Protein AF-A0A556MXA8-F1 (afdb_monomer)

Solvent-accessible surface area (backbone atoms only — not comparable to full-atom values): 4866 Å² total; per-residue (Å²): 135,65,68,66,59,54,54,50,54,57,52,62,70,64,71,60,102,57,70,85,52,53,72,72,51,40,53,50,50,43,31,52,69,75,65,47,50,65,62,56,41,14,62,76,66,76,47,49,52,65,56,66,68,68,50,60,58,45,67,62,68,73,38,95,42,72,69,52,50,48,51,52,35,60,74,68,53,65,74,114

InterPro domains:
  IPR000792 Transcription regulator LuxR, C-terminal [PF00196] (20-72)
  IPR000792 Transcription regulator LuxR, C-terminal [PR00038] (21-35)
  IPR000792 Transcription regulator LuxR, C-terminal [PR00038] (35-51)
  IPR000792 Transcription regulator LuxR, C-terminal [PS50043] (14-77)
  IPR000792 Transcription regulator LuxR, C-terminal [SM00421] (18-73)
  IPR000792 Transcription regulator LuxR, C-terminal [cd06170] (21-73)
  IPR016032 Signal transduction response regulator, C-terminal effector [SSF46894] (6-79)
  IPR036388 Winged helix-like DNA-binding domain superfamily [G3DSA:1.10.10.10] (1-78)

Secondary structure (DSSP, 8-state):
--HHHHHHHHHHHT--SS-SS-HHHHHHHHHHHTT--HHHHHHHTT--HHHHHHSTHHHHTT-SSHHHHHHHHHHTTTT-

Nearest PDB structures (foldseek):
  6jqs-assembly1_A  TM=9.244E-01  e=1.651E-03  Paenisporosarcina sp. TG-14
  4zms-assembly1_B  TM=7.641E-01  e=9.847E-04  Streptococcus pneumoniae R6
  7r3e-assembly1_B  TM=7.386E-01  e=6.551E-03  Pseudomonas aeruginosa PAO1
  5xt2-assembly5_E  TM=8.370E-01  e=2.066E-02  Bradyrhizobium japonicum
  6ide-assembly1_A  TM=7.071E-01  e=1.464E-02  Vibrio cholerae

Foldseek 3Di:
DDPVVVVVVVVVVVPDLAQLDDPLLLLLLLCVLVVHDLVRSCVVSVHDSVVSVPPCLCVSVVHDDNVVSNVVCVVSVSND

pLDDT: mean 80.88, std 9.42, range [51.41, 91.25]

Structure (mmCIF, N/CA/C/O backbone):
data_AF-A0A556MXA8-F1
#
_entry.id   AF-A0A556MXA8-F1
#
loop_
_atom_site.group_PDB
_atom_site.id
_atom_site.type_symbol
_atom_site.label_atom_id
_atom_site.label_alt_id
_atom_site.label_comp_id
_atom_site.label_asym_id
_atom_site.label_entity_id
_atom_site.label_seq_id
_atom_site.pdbx_PDB_ins_code
_atom_site.Cartn_x
_atom_site.Cartn_y
_atom_site.Cartn_z
_atom_site.occupancy
_atom_site.B_iso_or_equiv
_atom_site.auth_seq_id
_atom_site.auth_comp_id
_atom_site.auth_asym_id
_atom_site.auth_atom_id
_atom_site.pdbx_PDB_model_num
ATOM 1 N N . MET A 1 1 ? 39.034 2.238 -19.124 1.00 56.28 1 MET A N 1
ATOM 2 C CA . MET A 1 1 ? 37.965 2.338 -18.102 1.00 56.28 1 MET A CA 1
ATOM 3 C C . MET A 1 1 ? 37.698 0.943 -17.551 1.00 56.28 1 MET A C 1
ATOM 5 O O . MET A 1 1 ? 37.495 0.033 -18.344 1.00 56.28 1 MET A O 1
ATOM 9 N N . SER A 1 2 ? 37.810 0.725 -16.238 1.00 74.62 2 SER A N 1
ATOM 10 C CA . SER A 1 2 ? 37.803 -0.625 -15.655 1.00 74.62 2 SER A CA 1
ATOM 11 C C . SER A 1 2 ? 36.380 -1.183 -15.494 1.00 74.62 2 SER A C 1
ATOM 13 O O . SER A 1 2 ? 35.552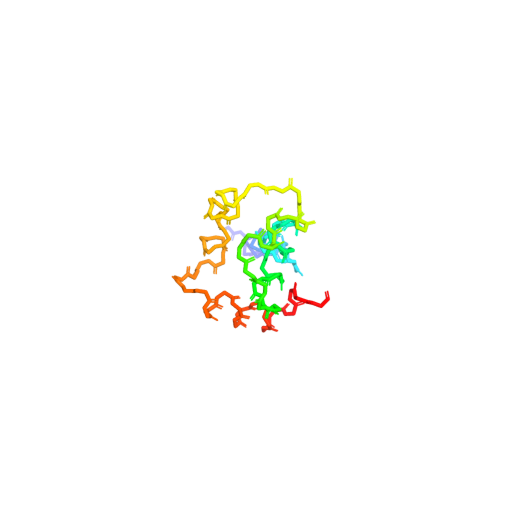 -0.664 -14.747 1.00 74.62 2 SER A O 1
ATOM 15 N N . LEU A 1 3 ? 36.107 -2.303 -16.169 1.00 79.44 3 LEU A N 1
ATOM 16 C CA . LEU A 1 3 ? 34.827 -3.024 -16.116 1.00 79.44 3 LEU A CA 1
ATOM 17 C C . LEU A 1 3 ? 34.446 -3.456 -14.686 1.00 79.44 3 LEU A C 1
ATOM 19 O O . LEU A 1 3 ? 33.269 -3.596 -14.358 1.00 79.44 3 LEU A O 1
ATOM 23 N N . GLN A 1 4 ? 35.442 -3.671 -13.824 1.00 78.00 4 GLN A N 1
ATOM 24 C CA . GLN A 1 4 ? 35.231 -4.115 -12.448 1.00 78.00 4 GLN A CA 1
ATOM 25 C C . GLN A 1 4 ? 34.606 -3.036 -11.561 1.00 78.00 4 GLN A C 1
ATOM 27 O O . GLN A 1 4 ? 33.718 -3.352 -10.772 1.00 78.00 4 GLN A O 1
ATOM 32 N N . ILE A 1 5 ? 34.985 -1.768 -11.745 1.00 80.06 5 ILE A N 1
ATOM 33 C CA . ILE A 1 5 ? 34.371 -0.652 -11.014 1.00 80.06 5 ILE A CA 1
ATOM 34 C C . ILE A 1 5 ? 32.930 -0.453 -11.493 1.00 80.06 5 ILE A C 1
ATOM 36 O O . ILE A 1 5 ? 32.027 -0.321 -10.672 1.00 80.06 5 ILE A O 1
ATOM 40 N N . ALA A 1 6 ? 32.687 -0.545 -12.806 1.00 80.50 6 ALA A N 1
ATOM 41 C CA . ALA A 1 6 ? 31.338 -0.457 -13.366 1.00 80.50 6 ALA A CA 1
ATOM 42 C C . ALA A 1 6 ? 30.397 -1.533 -12.787 1.00 80.50 6 ALA A C 1
ATOM 44 O O . ALA A 1 6 ? 29.294 -1.225 -12.342 1.00 80.50 6 ALA A O 1
ATOM 45 N N . LYS A 1 7 ? 30.853 -2.791 -12.708 1.00 76.25 7 LYS A N 1
ATOM 46 C CA . LYS A 1 7 ? 30.082 -3.892 -12.101 1.00 76.25 7 LYS A CA 1
ATOM 47 C C . LYS A 1 7 ? 29.859 -3.706 -10.599 1.00 76.25 7 LYS A C 1
ATOM 49 O O . LYS A 1 7 ? 28.785 -4.042 -10.102 1.00 76.25 7 LYS A O 1
ATOM 54 N N . MET A 1 8 ? 30.854 -3.184 -9.881 1.00 78.81 8 MET A N 1
ATOM 55 C CA . MET A 1 8 ? 30.757 -2.928 -8.443 1.00 78.81 8 MET A CA 1
ATOM 56 C C . MET A 1 8 ? 29.713 -1.849 -8.144 1.00 78.81 8 MET A C 1
ATOM 58 O O . MET A 1 8 ? 28.849 -2.064 -7.305 1.00 78.81 8 MET A O 1
ATOM 62 N N . VAL A 1 9 ? 29.723 -0.747 -8.895 1.00 76.62 9 VAL A N 1
ATOM 63 C CA . VAL A 1 9 ? 28.764 0.359 -8.757 1.00 76.62 9 VAL A CA 1
ATOM 64 C C . VAL A 1 9 ? 27.330 -0.091 -9.068 1.00 76.62 9 VAL A C 1
ATOM 66 O O . VAL A 1 9 ? 26.426 0.175 -8.279 1.00 76.62 9 VAL A O 1
ATOM 69 N N . VAL A 1 10 ? 27.115 -0.854 -10.147 1.00 77.50 10 VAL A N 1
ATOM 70 C CA . VAL A 1 10 ? 25.791 -1.420 -10.485 1.00 77.50 10 VAL A CA 1
ATOM 71 C C . VAL A 1 10 ? 25.278 -2.355 -9.382 1.00 77.50 10 VAL A C 1
ATOM 73 O O . VAL A 1 10 ? 24.108 -2.290 -9.009 1.00 77.50 10 VAL A O 1
ATOM 76 N N . ARG A 1 11 ? 26.155 -3.184 -8.797 1.00 69.38 11 ARG A N 1
ATOM 77 C CA . ARG A 1 11 ? 25.796 -4.036 -7.653 1.00 69.38 11 ARG A CA 1
ATOM 78 C C . ARG A 1 11 ? 25.488 -3.238 -6.384 1.00 69.38 11 ARG A C 1
ATOM 80 O O . ARG A 1 11 ? 24.598 -3.631 -5.632 1.00 69.38 11 ARG A O 1
ATOM 87 N N . SER A 1 12 ? 26.165 -2.120 -6.146 1.00 66.62 12 SER A N 1
ATOM 88 C CA . SER A 1 12 ? 25.882 -1.242 -5.004 1.00 66.62 12 SER A CA 1
ATOM 89 C C . SER A 1 12 ? 24.485 -0.621 -5.083 1.00 66.62 12 SER A C 1
ATOM 91 O O . SER A 1 12 ? 23.823 -0.507 -4.055 1.00 66.62 12 SER A O 1
ATOM 93 N N . PHE A 1 13 ? 24.002 -0.301 -6.290 1.00 65.38 13 PHE A N 1
ATOM 94 C CA . PHE A 1 13 ? 22.619 0.143 -6.509 1.00 65.38 13 PHE A CA 1
ATOM 95 C C . PHE A 1 13 ? 21.590 -0.986 -6.380 1.00 65.38 13 PHE A C 1
ATOM 97 O O . PHE A 1 13 ? 20.434 -0.720 -6.071 1.00 65.38 13 PHE A O 1
ATOM 104 N N . SER A 1 14 ? 21.995 -2.251 -6.540 1.00 58.31 14 SER A N 1
ATOM 105 C CA . SER A 1 14 ? 21.111 -3.407 -6.315 1.00 58.31 14 SER A CA 1
ATOM 106 C C . SER A 1 14 ? 20.879 -3.753 -4.832 1.00 58.31 14 SER A C 1
ATOM 108 O O . SER A 1 14 ? 20.262 -4.771 -4.519 1.00 58.31 14 SER A O 1
ATOM 110 N N . ARG A 1 15 ? 21.327 -2.909 -3.889 1.00 54.56 15 ARG A N 1
ATOM 111 C CA . ARG A 1 15 ? 20.942 -3.022 -2.476 1.00 54.56 15 ARG A CA 1
ATOM 112 C C . ARG A 1 15 ? 19.521 -2.516 -2.263 1.00 54.56 15 ARG A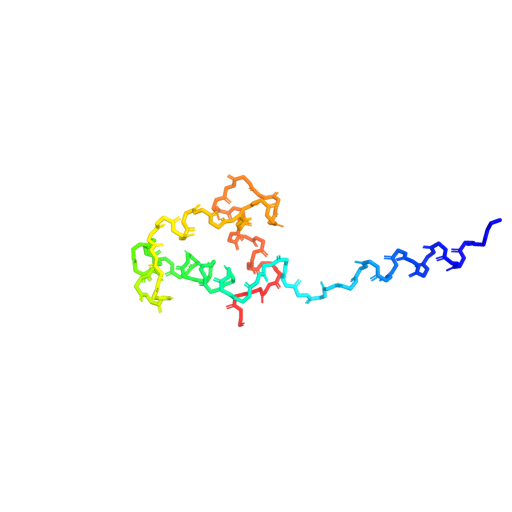 C 1
ATOM 114 O O . ARG A 1 15 ? 19.313 -1.350 -1.952 1.00 54.56 15 ARG A O 1
ATOM 121 N N . SER A 1 16 ? 18.570 -3.436 -2.363 1.00 51.41 16 SER A N 1
ATOM 122 C CA . SER A 1 16 ? 17.499 -3.636 -1.379 1.00 51.41 16 SER A CA 1
ATOM 123 C C . SER A 1 16 ? 16.796 -4.941 -1.727 1.00 51.41 16 SER A C 1
ATOM 125 O O . SER A 1 16 ? 15.942 -4.982 -2.602 1.00 51.41 16 SER A O 1
ATOM 127 N N . ALA A 1 17 ? 17.132 -6.019 -1.021 1.00 56.25 17 ALA A N 1
ATOM 128 C CA . ALA A 1 17 ? 16.334 -7.247 -1.007 1.00 56.25 17 ALA A CA 1
ATOM 129 C C . ALA A 1 17 ? 15.012 -7.065 -0.217 1.00 56.25 17 ALA A C 1
ATOM 131 O O . ALA A 1 17 ? 14.496 -8.012 0.364 1.00 56.25 17 ALA A O 1
ATOM 132 N N . GLY A 1 18 ? 14.502 -5.831 -0.147 1.00 63.00 18 GLY A N 1
ATOM 133 C CA . GLY A 1 18 ? 13.299 -5.425 0.570 1.00 63.00 18 GLY A CA 1
ATOM 134 C C . GLY A 1 18 ? 12.363 -4.670 -0.367 1.00 63.00 18 GLY A C 1
ATOM 135 O O . GLY A 1 18 ? 12.785 -4.190 -1.422 1.00 63.00 18 GLY A O 1
ATOM 136 N N . SER A 1 19 ? 11.084 -4.592 -0.005 1.00 68.56 19 SER A N 1
ATOM 137 C CA . SER A 1 19 ? 10.088 -3.872 -0.797 1.00 68.56 19 SER A CA 1
ATOM 138 C C . SER A 1 19 ? 10.528 -2.423 -1.058 1.00 68.56 19 SER A C 1
ATOM 140 O O . SER A 1 19 ? 11.021 -1.775 -0.138 1.00 68.56 19 SER A O 1
ATOM 142 N N . PRO A 1 20 ? 10.264 -1.846 -2.249 1.00 76.62 20 PRO A N 1
ATOM 143 C CA . PRO A 1 20 ? 10.452 -0.407 -2.511 1.00 76.62 20 PRO A CA 1
ATOM 144 C C . PRO A 1 20 ? 9.494 0.484 -1.690 1.00 76.62 20 PRO A C 1
ATOM 146 O O . PRO A 1 20 ? 9.477 1.709 -1.822 1.00 76.62 20 PRO A O 1
ATOM 149 N N . LEU A 1 21 ? 8.657 -0.150 -0.873 1.00 81.38 21 LEU A N 1
ATOM 150 C CA . LEU A 1 21 ? 7.675 0.436 0.014 1.00 81.38 21 LEU A CA 1
ATOM 151 C C . LEU A 1 21 ? 8.267 0.591 1.414 1.00 81.38 21 LEU A C 1
ATOM 153 O O . LEU A 1 21 ? 8.996 -0.273 1.897 1.00 81.38 21 LEU A O 1
ATOM 157 N N . SER A 1 22 ? 7.919 1.695 2.066 1.00 84.12 22 SER A N 1
ATOM 158 C CA . SER A 1 22 ? 8.134 1.881 3.501 1.00 84.12 22 SER A CA 1
ATOM 159 C C . SER A 1 22 ? 7.249 0.914 4.295 1.00 84.12 22 SER A C 1
ATOM 161 O O . SER A 1 22 ? 6.196 0.518 3.804 1.00 84.12 22 SER A O 1
ATOM 163 N N . GLU A 1 23 ? 7.608 0.593 5.538 1.00 82.25 23 GLU A N 1
ATOM 164 C CA . GLU A 1 23 ? 6.830 -0.301 6.416 1.00 82.25 23 GLU A CA 1
ATOM 165 C C . GLU A 1 23 ? 5.329 0.033 6.421 1.00 82.25 23 GLU A C 1
ATOM 167 O O . GLU A 1 23 ? 4.504 -0.818 6.104 1.00 82.25 23 GLU A O 1
ATOM 172 N N . ARG A 1 24 ? 4.971 1.311 6.611 1.00 84.69 24 AR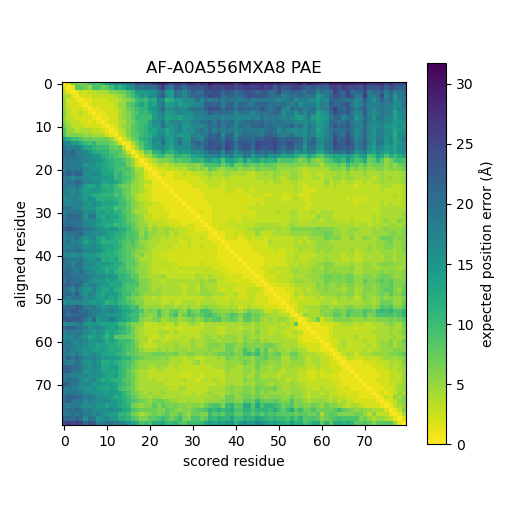G A N 1
ATOM 173 C CA . ARG A 1 24 ? 3.569 1.773 6.565 1.00 84.69 24 ARG A CA 1
ATOM 174 C C . ARG A 1 24 ? 2.884 1.570 5.213 1.00 84.69 24 ARG A C 1
ATOM 176 O O . ARG A 1 24 ? 1.670 1.428 5.140 1.00 84.69 24 ARG A O 1
ATOM 183 N N . GLU A 1 25 ? 3.630 1.647 4.116 1.00 86.25 25 GLU A N 1
ATOM 184 C CA . GLU A 1 25 ? 3.089 1.401 2.774 1.00 86.25 25 GLU A CA 1
ATOM 185 C C . GLU A 1 25 ? 2.851 -0.093 2.544 1.00 86.25 25 GLU A C 1
ATOM 187 O O . GLU A 1 25 ? 1.853 -0.462 1.923 1.00 86.25 25 GLU A O 1
ATOM 192 N N . THR A 1 26 ? 3.723 -0.938 3.089 1.00 86.81 26 THR A N 1
ATOM 193 C CA . THR A 1 26 ? 3.561 -2.392 3.096 1.00 86.81 26 THR A CA 1
ATOM 194 C C . THR A 1 26 ? 2.352 -2.805 3.933 1.00 86.81 26 THR A C 1
ATOM 196 O O . THR A 1 26 ? 1.532 -3.579 3.447 1.00 86.81 26 THR A O 1
ATOM 199 N N . GLU A 1 27 ? 2.148 -2.216 5.115 1.00 87.69 27 GLU A N 1
ATOM 200 C CA . GLU A 1 27 ? 0.956 -2.450 5.947 1.00 87.69 27 GLU A CA 1
ATOM 201 C C . GLU A 1 27 ? -0.343 -2.071 5.220 1.00 87.69 27 GLU A C 1
ATOM 203 O O . GLU A 1 27 ? -1.321 -2.824 5.220 1.00 87.69 27 GLU A O 1
ATOM 208 N N . VAL A 1 28 ? -0.357 -0.920 4.533 1.00 88.81 28 VAL A N 1
ATOM 209 C CA . VAL A 1 28 ? -1.495 -0.521 3.690 1.00 88.81 28 VAL A CA 1
ATOM 210 C C . VAL A 1 28 ? -1.739 -1.565 2.601 1.00 88.81 28 VAL A C 1
ATOM 212 O O . VAL A 1 28 ? -2.880 -1.987 2.401 1.00 88.81 28 VAL A O 1
ATOM 215 N N . LEU A 1 29 ? -0.690 -1.998 1.897 1.00 87.50 29 LEU A N 1
ATOM 216 C CA . LEU A 1 29 ? -0.801 -2.991 0.831 1.00 87.50 29 LEU A CA 1
ATOM 217 C C . LEU A 1 29 ? -1.282 -4.351 1.358 1.00 87.50 29 LEU A C 1
ATOM 219 O O . LEU A 1 29 ? -2.099 -4.999 0.704 1.00 87.50 29 LEU A O 1
ATOM 223 N N . GLN A 1 30 ? -0.866 -4.743 2.562 1.00 88.38 30 GLN A N 1
ATOM 224 C CA . GLN A 1 30 ? -1.318 -5.951 3.250 1.00 88.38 30 GLN A CA 1
ATOM 225 C C . GLN A 1 30 ? -2.789 -5.861 3.668 1.00 88.38 30 GLN A C 1
ATOM 227 O O . GLN A 1 30 ? -3.560 -6.803 3.465 1.00 88.38 30 GLN A O 1
ATOM 232 N N . GLY A 1 31 ? -3.235 -4.701 4.150 1.00 88.94 31 GLY A N 1
ATOM 233 C CA . GLY A 1 31 ? -4.652 -4.420 4.372 1.00 88.94 31 GLY A CA 1
ATOM 234 C C . GLY A 1 31 ? -5.478 -4.550 3.086 1.00 88.94 31 GLY A C 1
ATOM 235 O O . GLY A 1 31 ? -6.567 -5.124 3.084 1.00 88.94 31 GLY A O 1
ATOM 236 N N . ILE A 1 32 ? -4.942 -4.069 1.961 1.00 87.44 32 ILE A N 1
ATOM 237 C CA . ILE A 1 32 ? -5.587 -4.197 0.648 1.00 87.44 32 ILE A CA 1
ATOM 238 C C . ILE A 1 32 ? -5.627 -5.667 0.196 1.00 87.44 32 ILE A C 1
ATOM 240 O O . ILE A 1 32 ? -6.639 -6.090 -0.370 1.00 87.44 32 ILE A O 1
ATOM 244 N N . ALA A 1 33 ? -4.564 -6.436 0.451 1.00 86.62 33 ALA A N 1
ATOM 245 C CA . ALA A 1 33 ? -4.449 -7.856 0.105 1.00 86.62 33 ALA A CA 1
ATOM 246 C C . ALA A 1 33 ? -5.404 -8.744 0.911 1.00 86.62 33 ALA A C 1
ATOM 248 O O . ALA A 1 33 ? -6.014 -9.653 0.359 1.00 86.62 33 ALA A O 1
ATOM 249 N N . THR A 1 34 ? -5.602 -8.424 2.189 1.00 87.12 34 THR A N 1
ATOM 250 C CA . THR A 1 34 ? -6.565 -9.098 3.078 1.00 87.12 34 THR A CA 1
ATOM 251 C C . THR A 1 34 ? -8.024 -8.726 2.788 1.00 87.12 34 THR A C 1
ATOM 253 O O . THR A 1 34 ? -8.935 -9.250 3.423 1.00 87.12 34 THR A O 1
ATOM 256 N N . GLY A 1 35 ? -8.275 -7.826 1.831 1.00 87.75 35 GLY A N 1
ATOM 257 C CA . GLY A 1 35 ? -9.622 -7.404 1.452 1.00 87.75 35 GLY A CA 1
ATOM 258 C C . GLY A 1 35 ? -10.236 -6.347 2.376 1.00 87.75 35 GLY A C 1
ATOM 259 O O . GLY A 1 35 ? -11.432 -6.072 2.267 1.00 87.75 35 GLY A O 1
ATOM 260 N N . LYS A 1 36 ? -9.452 -5.712 3.262 1.00 88.00 36 LYS A N 1
ATOM 261 C CA . LYS A 1 36 ? -9.939 -4.579 4.064 1.00 88.00 36 LYS A CA 1
ATOM 262 C C . LYS A 1 36 ? -10.285 -3.401 3.139 1.00 88.00 36 LYS A C 1
ATOM 264 O O . LYS A 1 36 ? -9.614 -3.121 2.143 1.00 88.00 36 LYS A O 1
ATOM 269 N N . SER A 1 37 ? -11.346 -2.673 3.482 1.00 89.50 37 SER A N 1
ATOM 270 C CA . SER A 1 37 ? -11.688 -1.419 2.807 1.00 89.50 37 SER A CA 1
ATOM 271 C C . SER A 1 37 ? -10.692 -0.316 3.181 1.00 89.50 37 SER A C 1
ATOM 273 O O . SER A 1 37 ? -10.139 -0.325 4.280 1.00 89.50 37 SER A O 1
ATOM 275 N N . TYR A 1 38 ? -10.502 0.684 2.312 1.00 88.12 38 TYR A N 1
ATOM 276 C CA . TYR A 1 38 ? -9.598 1.811 2.594 1.00 88.12 38 TYR A CA 1
ATOM 277 C C . TYR A 1 38 ? -9.910 2.522 3.916 1.00 88.12 38 TYR A C 1
ATOM 279 O O . TYR A 1 38 ? -8.995 2.955 4.604 1.00 88.12 38 TYR A O 1
ATOM 287 N N . THR A 1 39 ? -11.188 2.605 4.298 1.00 90.25 39 THR A N 1
ATOM 288 C CA . THR A 1 39 ? -11.608 3.175 5.584 1.00 90.25 39 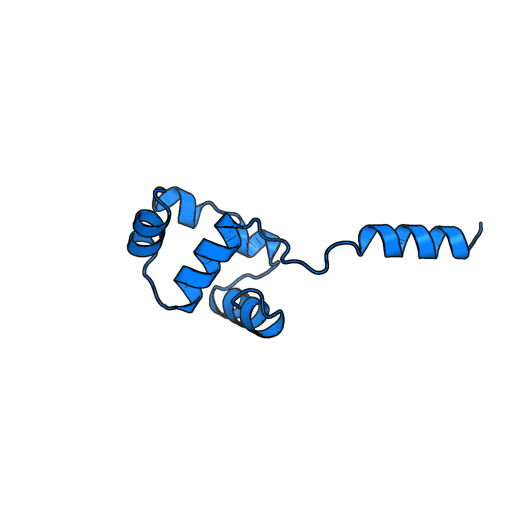THR A CA 1
ATOM 289 C C . THR A 1 39 ? -11.140 2.321 6.758 1.00 90.25 39 THR A C 1
ATOM 291 O O . THR A 1 39 ? -10.666 2.855 7.753 1.00 90.25 39 THR A O 1
ATOM 294 N N . LYS A 1 40 ? -11.238 0.992 6.644 1.00 90.81 40 LYS A N 1
ATOM 295 C CA . LYS A 1 40 ? -10.815 0.082 7.709 1.00 90.81 40 LYS A CA 1
ATOM 296 C C . LYS A 1 40 ? -9.296 0.082 7.870 1.00 90.81 40 LYS A C 1
ATOM 298 O O . LYS A 1 40 ? -8.826 0.105 8.993 1.00 90.81 40 LYS A O 1
ATOM 303 N N . ILE A 1 41 ? -8.552 0.145 6.765 1.00 91.00 41 ILE A N 1
ATOM 304 C CA . ILE A 1 41 ? -7.085 0.293 6.767 1.00 91.00 41 ILE A CA 1
ATOM 305 C C . ILE A 1 41 ? -6.673 1.623 7.406 1.00 91.00 41 ILE A C 1
ATOM 307 O O . ILE A 1 41 ? -5.749 1.666 8.207 1.00 91.00 41 ILE A O 1
ATOM 311 N N . ALA A 1 42 ? -7.380 2.704 7.076 1.00 90.50 42 ALA A N 1
ATOM 312 C CA . ALA A 1 42 ? -7.135 4.018 7.654 1.00 90.50 42 ALA A CA 1
ATOM 313 C C . ALA A 1 42 ? -7.314 4.012 9.185 1.00 90.50 42 ALA A C 1
ATOM 315 O O . ALA A 1 42 ? -6.463 4.534 9.897 1.00 90.50 42 ALA A O 1
ATOM 316 N N . LEU A 1 43 ? -8.367 3.355 9.686 1.00 91.25 43 LEU A N 1
ATOM 317 C CA . LEU A 1 43 ? -8.606 3.187 11.124 1.00 91.25 43 LEU A CA 1
ATOM 318 C C . LEU A 1 43 ? -7.533 2.327 11.807 1.00 91.25 43 LEU A C 1
ATOM 320 O O . LEU A 1 43 ? -7.034 2.712 12.856 1.00 91.25 43 LEU A O 1
ATOM 324 N N . ASP A 1 44 ? -7.170 1.196 11.200 1.00 90.00 4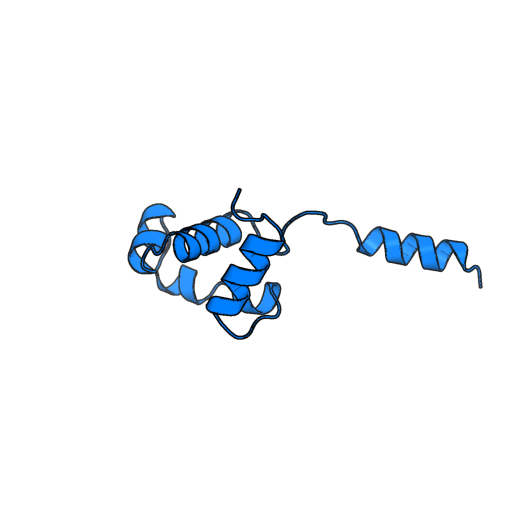4 ASP A N 1
ATOM 325 C CA . ASP A 1 44 ? -6.163 0.243 11.701 1.00 90.00 44 ASP A CA 1
ATOM 326 C C . ASP A 1 44 ? -4.785 0.909 11.863 1.00 90.00 44 ASP A C 1
ATOM 328 O O . ASP A 1 44 ? -4.078 0.676 12.837 1.00 90.00 44 ASP A O 1
ATOM 332 N N . LEU A 1 45 ? -4.441 1.796 10.924 1.00 88.69 45 LEU A N 1
ATOM 333 C CA . LEU A 1 45 ? -3.161 2.503 10.875 1.00 88.69 45 LEU A CA 1
ATOM 334 C C . LEU A 1 45 ? -3.208 3.908 11.492 1.00 88.69 45 LEU A C 1
ATOM 336 O O . LEU A 1 45 ? -2.221 4.638 11.404 1.00 88.69 45 LEU A O 1
ATOM 340 N N . PHE A 1 46 ? -4.337 4.305 12.094 1.00 89.19 46 PHE A N 1
ATOM 341 C CA . PHE A 1 46 ? -4.558 5.638 12.672 1.00 89.19 46 PHE A CA 1
ATOM 342 C C . PHE A 1 46 ? -4.229 6.796 11.702 1.00 89.19 46 PHE A C 1
ATOM 344 O O . PHE A 1 46 ? -3.675 7.826 12.089 1.00 89.19 46 PHE A O 1
ATOM 351 N N . ILE A 1 47 ? -4.571 6.636 10.420 1.00 88.25 47 ILE A N 1
ATOM 352 C CA . ILE A 1 47 ? -4.376 7.637 9.358 1.00 88.25 47 ILE A CA 1
ATOM 353 C C . ILE A 1 47 ? -5.697 7.997 8.677 1.00 88.25 47 ILE A C 1
ATOM 355 O O . ILE A 1 47 ? -6.721 7.347 8.858 1.00 88.25 47 ILE A O 1
ATOM 359 N N . SER A 1 48 ? -5.685 9.040 7.847 1.00 88.25 48 SER A N 1
ATOM 360 C CA . SER A 1 48 ? -6.861 9.427 7.065 1.00 88.25 48 SER A CA 1
ATOM 361 C C . SER A 1 48 ? -7.007 8.577 5.800 1.00 88.25 48 SER A C 1
ATOM 363 O O . SER A 1 48 ? -6.023 8.159 5.186 1.00 88.25 48 SER A O 1
ATOM 365 N N . LYS A 1 49 ? -8.247 8.381 5.336 1.00 88.00 49 LYS A N 1
ATOM 366 C CA . LYS A 1 49 ? -8.535 7.705 4.056 1.00 88.00 49 LYS A CA 1
ATOM 367 C C . LYS A 1 49 ? -7.838 8.388 2.872 1.00 88.00 49 LYS A C 1
ATOM 369 O O . LYS A 1 49 ? -7.367 7.708 1.962 1.00 88.00 49 LYS A O 1
ATOM 374 N N . GLU A 1 50 ? -7.751 9.717 2.887 1.00 86.38 50 GLU A N 1
ATOM 375 C CA . GLU A 1 50 ? -6.978 10.477 1.897 1.00 86.38 50 GLU A CA 1
ATOM 376 C C . GLU A 1 50 ? -5.492 10.144 1.947 1.00 86.38 50 GLU A C 1
ATOM 378 O O . GLU A 1 50 ? -4.888 9.948 0.898 1.00 86.38 50 GLU A O 1
ATOM 383 N N . THR A 1 51 ? -4.919 9.975 3.140 1.00 86.19 51 THR A N 1
ATOM 384 C CA . THR A 1 51 ? -3.528 9.542 3.296 1.00 86.19 51 THR A CA 1
ATOM 385 C C . THR A 1 51 ? -3.315 8.180 2.649 1.00 86.19 51 THR A C 1
ATOM 387 O O . THR A 1 51 ? -2.372 8.026 1.886 1.00 86.19 51 THR A O 1
ATOM 390 N N . VAL A 1 52 ? -4.212 7.214 2.868 1.00 84.06 52 VAL A N 1
ATOM 391 C CA . VAL A 1 52 ? -4.144 5.893 2.214 1.00 84.06 52 VAL A CA 1
ATOM 392 C C . VAL A 1 52 ? -4.193 6.018 0.685 1.00 84.06 52 VAL A C 1
ATOM 394 O O . VAL A 1 52 ? -3.468 5.315 -0.014 1.00 84.06 52 VAL A O 1
ATOM 397 N N . ARG A 1 53 ? -5.018 6.930 0.154 1.00 81.62 53 ARG A N 1
ATOM 398 C CA . ARG A 1 53 ? -5.178 7.152 -1.293 1.00 81.62 53 ARG A CA 1
ATOM 399 C C . ARG A 1 53 ? -4.008 7.914 -1.925 1.00 81.62 53 ARG A C 1
ATOM 401 O O . ARG A 1 53 ? -3.677 7.651 -3.073 1.00 81.62 53 ARG A O 1
ATOM 408 N N . SER A 1 54 ? -3.407 8.843 -1.187 1.00 78.19 54 SER A N 1
ATOM 409 C CA . SER A 1 54 ? -2.308 9.702 -1.640 1.00 78.19 54 SER A CA 1
ATOM 410 C C . SER A 1 54 ? -0.939 9.025 -1.559 1.00 78.19 54 SER A C 1
ATOM 412 O O . SER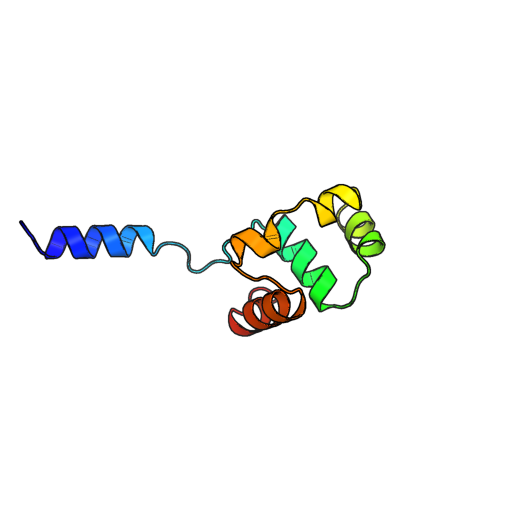 A 1 54 ? 0.048 9.584 -2.037 1.00 78.19 54 SER A O 1
ATOM 414 N N . LYS A 1 55 ? -0.830 7.854 -0.924 1.00 77.19 55 LYS A N 1
ATOM 415 C CA . LYS A 1 55 ? 0.438 7.126 -0.871 1.00 77.19 55 LYS A CA 1
ATOM 416 C C . LYS A 1 55 ? 0.786 6.639 -2.275 1.00 77.19 55 LYS A C 1
ATOM 418 O O . LYS A 1 55 ? 0.022 5.906 -2.899 1.00 77.19 55 LYS A O 1
ATOM 423 N N . ASN A 1 56 ? 1.981 6.992 -2.738 1.00 81.81 56 ASN A N 1
ATOM 424 C CA . ASN A 1 56 ? 2.518 6.639 -4.056 1.00 81.81 56 ASN A CA 1
ATOM 425 C C . ASN A 1 56 ? 2.913 5.152 -4.174 1.00 81.81 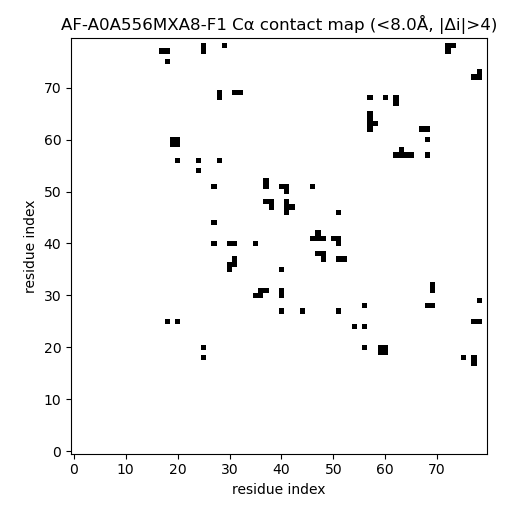56 ASN A C 1
ATOM 427 O O . ASN A 1 56 ? 3.873 4.815 -4.858 1.00 81.81 56 ASN A O 1
ATOM 431 N N . ILE A 1 57 ? 2.170 4.249 -3.526 1.00 84.12 57 ILE A N 1
ATOM 432 C CA . ILE A 1 57 ? 2.414 2.801 -3.494 1.00 84.12 57 ILE A CA 1
ATOM 433 C C . ILE A 1 57 ? 2.466 2.259 -4.923 1.00 84.12 57 ILE A C 1
ATOM 435 O O . ILE A 1 57 ? 3.435 1.614 -5.306 1.00 84.12 57 ILE A O 1
ATOM 439 N N . TYR A 1 58 ? 1.474 2.608 -5.745 1.00 84.50 58 TYR A N 1
ATOM 440 C CA . TYR A 1 58 ? 1.403 2.168 -7.138 1.00 84.50 58 TYR A CA 1
ATOM 441 C C . TYR A 1 58 ? 2.550 2.717 -7.997 1.00 84.50 58 TYR A C 1
ATOM 443 O O . TYR A 1 58 ? 3.123 1.977 -8.791 1.00 84.50 58 TYR A O 1
ATOM 451 N N . GLN A 1 59 ? 2.949 3.978 -7.788 1.00 83.88 59 GLN A N 1
ATOM 452 C CA . GLN A 1 59 ? 4.086 4.568 -8.502 1.00 83.88 59 GLN A CA 1
ATOM 453 C C . GLN A 1 59 ? 5.411 3.905 -8.109 1.00 83.88 59 GLN A C 1
ATOM 455 O O . GLN A 1 59 ? 6.222 3.607 -8.978 1.00 83.88 59 GLN A O 1
ATOM 460 N N . LYS A 1 60 ? 5.615 3.620 -6.817 1.00 83.75 60 LYS A N 1
ATOM 461 C CA . LYS A 1 60 ? 6.813 2.931 -6.306 1.00 83.75 60 LYS A CA 1
ATOM 462 C C . LYS A 1 60 ? 6.915 1.485 -6.783 1.00 83.75 60 LYS A C 1
ATOM 464 O O . LYS A 1 60 ? 8.010 0.988 -7.010 1.00 83.75 60 LYS A O 1
ATOM 469 N N . LEU A 1 61 ? 5.771 0.825 -6.939 1.00 82.94 61 LEU A N 1
ATOM 470 C CA . LEU A 1 61 ? 5.660 -0.521 -7.498 1.00 82.94 61 LEU A CA 1
ATOM 471 C C . LEU A 1 61 ? 5.721 -0.540 -9.032 1.00 82.94 61 LEU A C 1
ATOM 473 O O . LEU A 1 61 ? 5.772 -1.624 -9.605 1.00 82.94 61 LEU A O 1
ATOM 477 N N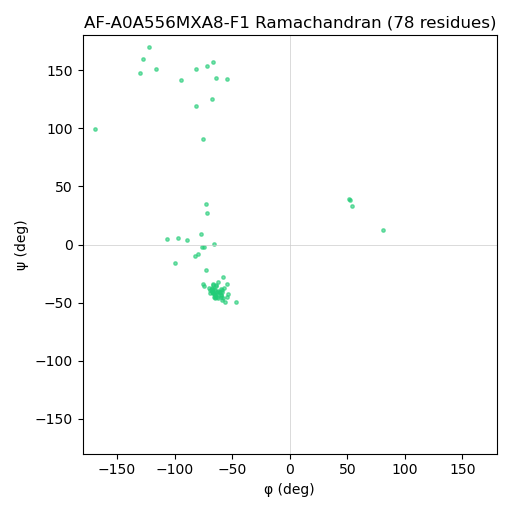 . ALA A 1 62 ? 5.695 0.629 -9.684 1.00 83.19 62 ALA A N 1
ATOM 478 C CA . ALA A 1 62 ? 5.585 0.780 -11.134 1.00 83.19 62 ALA A CA 1
ATOM 479 C C . ALA A 1 62 ? 4.390 0.011 -11.739 1.00 83.19 62 ALA A C 1
ATOM 481 O O . ALA A 1 62 ? 4.487 -0.562 -12.822 1.00 83.19 62 ALA A O 1
ATOM 482 N N . VAL A 1 63 ? 3.252 0.002 -11.036 1.00 85.69 63 VAL A N 1
ATOM 483 C CA . VAL A 1 63 ? 2.014 -0.673 -11.462 1.00 85.69 63 VAL A CA 1
ATOM 484 C C . VAL A 1 63 ? 0.893 0.322 -11.690 1.00 85.69 63 VAL A C 1
ATOM 486 O O . VAL A 1 63 ? 0.811 1.356 -11.027 1.00 85.69 63 VAL A O 1
ATOM 489 N N . SER A 1 64 ? -0.017 -0.029 -12.593 1.00 83.19 64 SER A N 1
ATOM 490 C CA . SER A 1 64 ? -1.170 0.821 -12.918 1.00 83.19 64 SER A CA 1
ATOM 491 C C . SER A 1 64 ? -2.445 0.365 -12.213 1.00 83.19 64 SER A C 1
ATOM 493 O O . SER A 1 64 ? -3.416 1.115 -12.134 1.00 83.19 64 SER A O 1
ATOM 495 N N . SER A 1 65 ? -2.457 -0.867 -11.693 1.00 84.94 65 SER A N 1
ATOM 496 C CA . SER A 1 65 ? -3.654 -1.489 -11.131 1.00 84.94 65 SER A CA 1
ATOM 497 C C . SER A 1 65 ? -3.430 -2.085 -9.746 1.00 84.94 65 SER A C 1
ATOM 499 O O . SER A 1 65 ? -2.388 -2.667 -9.446 1.00 84.94 65 SER A O 1
ATOM 501 N N . LYS A 1 66 ? -4.484 -2.051 -8.919 1.00 83.56 66 LYS A N 1
ATOM 502 C CA . LYS A 1 66 ? -4.534 -2.761 -7.629 1.00 83.56 66 LYS A CA 1
ATOM 503 C C . LYS A 1 66 ? -4.208 -4.251 -7.783 1.00 83.56 66 LYS A C 1
ATOM 505 O O . LYS A 1 66 ? -3.476 -4.797 -6.967 1.00 83.56 66 LYS A O 1
ATOM 510 N N . ALA A 1 67 ? -4.738 -4.901 -8.819 1.00 85.94 67 ALA A N 1
ATOM 511 C CA . ALA A 1 67 ? -4.504 -6.324 -9.061 1.00 85.94 67 ALA A CA 1
ATOM 512 C C . ALA A 1 67 ? -3.021 -6.636 -9.328 1.00 85.94 67 ALA A C 1
ATOM 514 O O . ALA A 1 67 ? -2.494 -7.610 -8.796 1.00 85.94 67 ALA A O 1
ATOM 515 N N . GLU A 1 68 ? -2.331 -5.783 -10.090 1.00 86.81 68 GLU A N 1
ATOM 516 C CA . GLU A 1 68 ? -0.888 -5.912 -10.319 1.00 86.81 68 GLU A CA 1
ATOM 517 C C . GLU A 1 68 ? -0.097 -5.697 -9.032 1.00 86.81 68 GLU A C 1
ATOM 519 O O . GLU A 1 68 ? 0.773 -6.504 -8.721 1.00 86.81 68 GLU A O 1
ATOM 524 N N . ALA A 1 69 ? -0.440 -4.669 -8.247 1.00 86.06 69 ALA A N 1
ATOM 525 C CA . ALA A 1 69 ? 0.201 -4.410 -6.959 1.00 86.06 69 ALA A CA 1
ATOM 526 C C . ALA A 1 69 ? 0.143 -5.642 -6.040 1.00 86.06 69 ALA A C 1
ATOM 528 O O . ALA A 1 69 ? 1.152 -6.035 -5.459 1.00 86.06 69 ALA A O 1
ATOM 529 N N . LEU A 1 70 ? -1.026 -6.288 -5.962 1.00 86.38 70 LEU A N 1
ATOM 530 C CA . LEU A 1 70 ? -1.230 -7.508 -5.180 1.00 86.38 70 LEU A CA 1
ATOM 531 C C . LEU A 1 70 ? -0.439 -8.696 -5.730 1.00 86.38 70 LEU A C 1
ATOM 533 O O . LEU A 1 70 ? 0.169 -9.439 -4.963 1.00 86.38 70 LEU A O 1
ATOM 537 N N . LYS A 1 71 ? -0.409 -8.858 -7.055 1.00 86.75 71 LYS A N 1
ATOM 538 C CA . LYS A 1 71 ? 0.345 -9.930 -7.711 1.00 86.75 71 LYS A CA 1
ATOM 539 C C . LYS A 1 71 ? 1.845 -9.799 -7.446 1.00 86.75 71 LYS A C 1
ATOM 541 O O . LYS A 1 71 ? 2.485 -10.786 -7.091 1.00 86.75 71 LYS A O 1
ATOM 546 N N . ILE A 1 72 ? 2.403 -8.595 -7.588 1.00 85.19 72 ILE A N 1
ATOM 547 C CA . ILE A 1 72 ? 3.822 -8.336 -7.317 1.00 85.19 72 ILE A CA 1
ATOM 548 C C . ILE A 1 72 ? 4.120 -8.552 -5.834 1.00 85.19 72 ILE A C 1
ATOM 550 O O . ILE A 1 72 ? 5.105 -9.216 -5.522 1.00 85.19 72 ILE A O 1
ATOM 554 N N . ALA A 1 73 ? 3.265 -8.065 -4.934 1.00 83.25 73 ALA A N 1
ATOM 555 C CA . ALA A 1 73 ? 3.448 -8.242 -3.496 1.00 83.25 73 ALA A CA 1
ATOM 556 C C . ALA A 1 73 ? 3.433 -9.714 -3.067 1.00 83.25 73 ALA A C 1
ATOM 558 O O . ALA A 1 73 ? 4.281 -10.119 -2.276 1.00 83.25 73 ALA A O 1
ATOM 559 N N . GLY A 1 74 ? 2.534 -10.522 -3.636 1.00 81.38 74 GLY A N 1
ATOM 560 C CA . GLY A 1 74 ? 2.519 -11.969 -3.421 1.00 81.38 74 GLY A CA 1
ATOM 561 C C . GLY A 1 74 ? 3.737 -12.675 -4.024 1.00 81.38 74 GLY A C 1
ATOM 562 O O . GLY A 1 74 ? 4.327 -13.534 -3.382 1.00 81.38 74 GLY A O 1
ATOM 563 N N . THR A 1 75 ? 4.170 -12.276 -5.225 1.00 82.31 75 THR A N 1
ATOM 564 C CA . THR A 1 75 ? 5.342 -12.874 -5.900 1.00 82.31 75 THR A CA 1
ATOM 565 C C . THR A 1 75 ? 6.649 -12.567 -5.164 1.00 82.31 75 THR A C 1
ATOM 567 O O . THR A 1 75 ? 7.525 -13.419 -5.076 1.00 82.31 75 THR A O 1
ATOM 570 N N . ASN A 1 76 ? 6.780 -11.353 -4.624 1.00 78.00 76 ASN A N 1
ATOM 571 C CA . ASN A 1 76 ? 7.964 -10.911 -3.884 1.00 78.00 76 ASN A CA 1
ATOM 572 C C . ASN A 1 76 ? 7.888 -11.221 -2.384 1.00 78.00 76 ASN A C 1
ATOM 574 O O . ASN A 1 76 ? 8.781 -10.834 -1.635 1.00 78.00 76 ASN A O 1
ATOM 578 N N . ASN A 1 77 ? 6.830 -11.909 -1.949 1.00 74.25 77 ASN A N 1
ATOM 579 C CA . ASN A 1 77 ? 6.612 -12.287 -0.562 1.00 74.25 77 ASN A CA 1
ATOM 580 C C . ASN A 1 77 ? 6.654 -11.107 0.430 1.00 74.25 77 ASN A C 1
ATOM 582 O O . ASN A 1 77 ? 7.077 -11.251 1.572 1.00 74.25 77 ASN A O 1
ATOM 586 N N . TRP A 1 78 ? 6.216 -9.921 -0.003 1.00 76.19 78 TRP A N 1
ATOM 587 C CA . TRP A 1 78 ? 6.180 -8.709 0.831 1.00 76.19 78 TRP A CA 1
ATOM 588 C C . TRP A 1 78 ? 5.029 -8.701 1.844 1.00 76.19 78 TRP A C 1
ATOM 590 O O . TRP A 1 78 ? 4.869 -7.737 2.583 1.00 76.19 78 TRP A O 1
ATOM 600 N N . LEU A 1 79 ? 4.191 -9.737 1.825 1.00 67.81 79 LEU A N 1
ATOM 601 C CA . LEU A 1 79 ? 2.984 -9.866 2.641 1.00 67.81 79 LEU A CA 1
ATOM 602 C C . LEU A 1 79 ? 3.133 -10.887 3.782 1.00 67.81 79 LEU A C 1
ATOM 604 O O . LEU A 1 79 ? 2.135 -11.159 4.453 1.00 67.81 79 LEU A O 1
ATOM 608 N N . ASN A 1 80 ? 4.336 -11.443 3.958 1.00 59.31 80 ASN A N 1
ATOM 609 C CA . ASN A 1 80 ? 4.661 -12.471 4.948 1.00 59.31 80 ASN A CA 1
ATOM 610 C C . ASN A 1 80 ? 5.097 -11.896 6.294 1.00 59.31 80 ASN A C 1
ATOM 612 O O . ASN A 1 80 ? 5.830 -10.883 6.289 1.00 59.31 80 ASN A O 1
#

Radius of gyration: 16.05 Å; Cα contacts (8 Å, |Δi|>4): 55; chains: 1; bounding box: 50×23×31 Å

Organism: NCBI:txid2597670

Sequence (80 aa):
MSLQIAKMVVRSFSRSAGSPLSERETEVLQGIATGKSYTKIALDLFISKETVRSKNIYQKLAVSSKAEALKIAGTNNWLN

Mean predicted aligned error: 8.6 Å

=== Feature glossary ===
Feature key, reading from the visual/contextual features back to the raw sequence:

Rendered structure images. Six rendered views show the 3D structure from the faces of a cube — i.e. along ±x, ±y, ±z. Rendering representation is drawn randomly per protein from cartoon (secondary-structure ribbons), sticks (backbone bonds), or molecular surface; coloring is either N→C rainbow (blue at the N-terminus through red at the C-terminus) or one color per chain.

Contact-map, Ramachandran, and PAE plots. The contact map is a binary N×N matrix image: pixel (i, j) is dark where Cα_i and Cα_j are within 8 Å and |i−j|>4. Because the |i−j|>4 filter removes local helical contacts, off-diagonal stripes parallel to the main diagonal indicate parallel β-sheets; stripes perpendicular to it indicate antiparallel β-sheets. The Ramachandran plot scatters every residue's (φ, ψ) pair against the sterically allowed regions. The PAE heatmap renders the predicted-aligned-error matrix.

InterPro / GO / CATH / organism. Database cross-references. InterPro integrates a dozen domain/family signature databases into unified entries with residue-range hits. GO terms attach function/process/location labels with evidence codes. CATH codes position the fold in a four-level structural taxonomy. Organism is the NCBI-taxonomy species name.

Nearest PDB structures. The Foldseek neighbor list gives the closest experimentally determined structures in the PDB, ranked by structural alignment. TM-score near 1 means near-identical fold; near 0.3 means only rough topology match. This is how one finds what a novel AlphaFold prediction most resembles in the solved-structure universe.

Predicted aligned error. PAE(i, j) answers: if I align the predicted and true structures on residue i, how far off (in Å) do I expect residue j to be? A block-diagonal PAE matrix with low values on the blocks and high values off-diagonal is the signature of a multi-domain protein with confidently predicted domains but uncertain inter-domain orientation.

Solvent-accessible surface area. Accessible surface area quantifies burial. A residue with SASA near zero is packed into the hydrophobic core; one with SASA >100 Å² sits on the surface. Computed here via the Shrake–Rupley numerical algorithm with a 1.4 Å probe.

B-factor. B-factor (Debye–Waller factor) reflects atomic displacement in the crystal lattice. It is an experimental observable (units Å²), not a prediction; low values mean the atom is pinned down, high values mean it moves or is heterogeneous across the crystal.

pLDDT. For AlphaFold models, the B-factor field carries pLDDT — the model's own estimate of local accuracy on a 0–100 scale. Regions with pLDDT<50 should be treated as essentially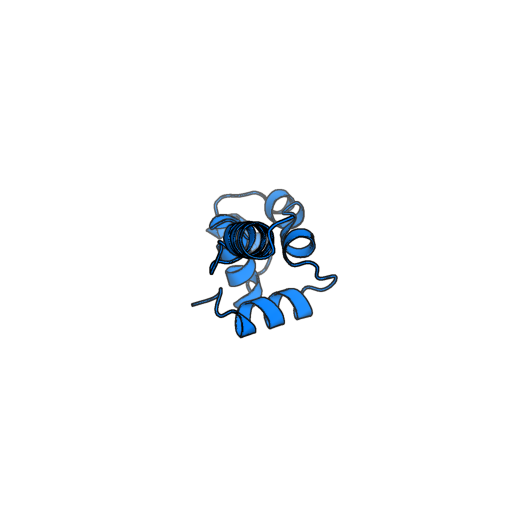 unmodeled; they often correspond to intrinsically disordered segments.

Backbone torsions (φ/ψ). φ (phi) and ψ (psi) are the two rotatable backbone dihedrals per residue: φ is the C(i-1)–N–Cα–C torsion, ψ is the N–Cα–C–N(i+1) torsion, both in degrees on (−180°, 180°]. α-helical residues cluster near (−60°, −45°); β-strand residues near (−120°, +130°). A Ramachandran plot is simply a scatter of (φ, ψ) for every residue.

Radius of gyration, Cα contacts, bounding box. Radius of gyration (Rg) is the root-mean-square distance of Cα atoms from their centroid — a single number for overall size and compactness. A globular domain of N residues has Rg ≈ 2.2·N^0.38 Å; an extended or disordered chain has a much larger Rg. The Cα contact count is the number of residue pairs whose Cα atoms are within 8 Å and are more than four positions apart in sequence — a standard proxy for tertiary packing density. The bounding box is the smallest axis-aligned box enclosing all Cα atoms.

Secondary structure (3-state, P-SEA). Three-state secondary structure (P-SEA) collapses the eight DSSP classes into helix (a), strand (b), and coil (c). P-SEA assigns these from Cα geometry alone — distances and angles — without requiring backbone oxygens, so it works on any Cα trace.

Secondary structure (8-state, DSSP). DSSP 8-state secondary structure assigns each residue one of H (α-helix), G (3₁₀-helix), I (π-helix), E (extended β-strand), B (isolated β-bridge), T (hydrogen-bonded turn), S (bend), or '-' (coil). The assignment is computed from backbone hydrogen-bond geometry via the Kabsch–Sander algorithm.

Foldseek 3Di. A 3Di character summarizes, for each residue, the relative orientation of the Cα frame of its nearest spatial neighbor. Because it encodes fold topology rather than chemistry, 3Di alignments detect remote structural similarity that sequence alignment misses.

mmCIF coordinates. The mmCIF block holds the 3D Cartesian coordinates of each backbone atom (N, Cα, C, O) in ångströms. mmCIF is the PDB's canonical archive format — a tagged-loop text representation of the atomic model.

Sequence. Sequence gives the chain of amino acids in standard one-letter code (A=alanine, C=cysteine, …, Y=tyrosine), read N→C. It is the only feature that is directly encoded by the gene; all structural features are derived from the folded form of this sequence.